Protein AF-A0A6J4MXU9-F1 (afdb_monomer)

Radius of gyration: 20.54 Å; Cα contacts (8 Å, |Δi|>4): 99; chains: 1; bounding box: 30×21×82 Å

Nearest PDB structures (foldseek):
  5jld-assembly1_A  TM=5.193E-01  e=1.770E+00  Plasmodium falciparum 3D7
  9jb5-assembly1_B  TM=3.870E-01  e=6.722E-01  Arabidopsis thaliana
  9jb5-assembly1_A  TM=2.928E-01  e=5.277E-01  Arabidopsis thaliana
  5kz5-assembly1_B  TM=2.963E-01  e=1.091E+00  Homo sapiens
  5kz5-assembly1_E  TM=2.750E-01  e=1.770E+00  Homo sapiens

InterPro domains:
  IPR012933 HicA mRNA interferase family [PF07927] (41-89)

Secondary structure (DSSP, 8-state):
--------------------HHHHHHHHHHH-TTGGG-BHHHHHHHHHHTTPEEEEETTEEEEEETTEEEEEEEEEETTEEPHHHHHHHHHHHHHTTTT---

Organism: NCBI:txid203437

Sequence (102 aa):
MYAAGSVRDYPRKRLPVLVSRFEKLLFQLLRGTSDANFAFEDLRAILLHLGFDERTRGSHHIFRRPGIEERITLQRDGKGAKPYQVRQVRTVILRHKLGGEG

Mean predicted aligned error: 9.03 Å

Structure (mmCIF, N/CA/C/O backbone):
data_AF-A0A6J4MXU9-F1
#
_entry.id   AF-A0A6J4MXU9-F1
#
loop_
_atom_site.group_PDB
_atom_site.id
_atom_site.type_symbol
_atom_site.label_atom_id
_atom_site.label_alt_id
_atom_site.label_comp_id
_atom_site.label_asym_id
_atom_site.label_entity_id
_atom_site.label_seq_id
_atom_site.pdbx_PDB_ins_code
_atom_site.Cartn_x
_atom_site.Cartn_y
_atom_site.Cartn_z
_atom_site.occupancy
_atom_site.B_iso_or_equiv
_atom_site.auth_seq_id
_atom_site.auth_comp_id
_atom_site.auth_asym_id
_atom_site.auth_atom_id
_atom_site.pdbx_PDB_model_num
ATOM 1 N N . MET A 1 1 ? 3.154 0.264 64.271 1.00 36.66 1 MET A N 1
ATOM 2 C CA . MET A 1 1 ? 4.551 0.737 64.183 1.00 36.66 1 MET A CA 1
ATOM 3 C C . MET A 1 1 ? 5.423 -0.456 63.795 1.00 36.66 1 MET A C 1
ATOM 5 O O . MET A 1 1 ? 5.300 -1.443 64.496 1.00 36.66 1 MET A O 1
ATOM 9 N N . TYR A 1 2 ? 6.165 -0.346 62.671 1.00 30.00 2 TYR A N 1
ATOM 10 C CA . TYR A 1 2 ? 7.260 -1.171 62.071 1.00 30.00 2 TYR A CA 1
ATOM 11 C C . TYR A 1 2 ? 7.191 -2.726 62.158 1.00 30.00 2 TYR A C 1
ATOM 13 O O . TYR A 1 2 ? 6.883 -3.269 63.202 1.00 30.00 2 TYR A O 1
ATOM 21 N N . ALA A 1 3 ? 7.499 -3.546 61.141 1.00 43.06 3 ALA A N 1
ATOM 22 C CA . ALA A 1 3 ? 8.344 -3.377 59.957 1.00 43.06 3 ALA A CA 1
ATOM 23 C C . ALA A 1 3 ? 7.952 -4.334 58.800 1.00 43.06 3 ALA A C 1
ATOM 25 O O . ALA A 1 3 ? 7.147 -5.248 58.952 1.00 43.06 3 ALA A O 1
ATOM 26 N N . ALA A 1 4 ? 8.552 -4.056 57.642 1.00 48.41 4 ALA A N 1
ATOM 27 C CA . ALA A 1 4 ? 8.298 -4.560 56.298 1.00 48.41 4 ALA A CA 1
ATOM 28 C C . ALA A 1 4 ? 8.668 -6.033 56.033 1.00 48.41 4 ALA A C 1
ATOM 30 O O . ALA A 1 4 ? 9.557 -6.588 56.673 1.00 48.41 4 ALA A O 1
ATOM 31 N N . GLY A 1 5 ? 8.070 -6.625 54.988 1.00 38.44 5 GLY A N 1
ATOM 32 C CA . GLY A 1 5 ? 8.534 -7.901 54.444 1.00 38.44 5 GLY A CA 1
ATOM 33 C C . GLY A 1 5 ? 7.754 -8.432 53.237 1.00 38.44 5 GLY A C 1
ATOM 34 O O . GLY A 1 5 ? 6.621 -8.872 53.366 1.00 38.44 5 GLY A O 1
ATOM 35 N N . SER A 1 6 ? 8.450 -8.495 52.099 1.00 41.81 6 SER A N 1
ATOM 36 C CA . SER A 1 6 ? 8.142 -9.243 50.869 1.00 41.81 6 SER A CA 1
ATOM 37 C C . SER A 1 6 ? 7.218 -8.581 49.841 1.00 41.81 6 SER A C 1
ATOM 39 O O . SER A 1 6 ? 6.059 -8.935 49.622 1.00 41.81 6 SER A O 1
ATOM 41 N N . VAL A 1 7 ? 7.852 -7.661 49.116 1.00 53.66 7 VAL A N 1
ATOM 42 C CA . VAL A 1 7 ? 7.607 -7.378 47.703 1.00 53.66 7 VAL A CA 1
ATOM 43 C C . VAL A 1 7 ? 7.562 -8.715 46.952 1.00 53.66 7 VAL A C 1
ATOM 45 O O . VAL A 1 7 ? 8.594 -9.349 46.739 1.00 53.66 7 VAL A O 1
ATOM 48 N N . ARG A 1 8 ? 6.373 -9.179 46.556 1.00 47.19 8 ARG A N 1
ATOM 49 C CA . ARG A 1 8 ? 6.274 -10.185 45.491 1.00 47.19 8 ARG A CA 1
ATOM 50 C C . ARG A 1 8 ? 6.405 -9.453 44.170 1.00 47.19 8 ARG A C 1
ATOM 52 O O . ARG A 1 8 ? 5.424 -9.151 43.496 1.00 47.19 8 ARG A O 1
ATOM 59 N N . ASP A 1 9 ? 7.657 -9.147 43.865 1.00 51.53 9 ASP A N 1
ATOM 60 C CA . ASP A 1 9 ? 8.142 -8.788 42.546 1.00 51.53 9 ASP A CA 1
ATOM 61 C C . ASP A 1 9 ? 7.895 -9.996 41.633 1.00 51.53 9 ASP A C 1
ATOM 63 O O . ASP A 1 9 ? 8.700 -10.922 41.534 1.00 51.53 9 ASP A O 1
ATOM 67 N N . TYR A 1 10 ? 6.703 -10.061 41.038 1.00 39.41 10 TYR A N 1
ATOM 68 C CA . TYR A 1 10 ? 6.488 -10.938 39.899 1.00 39.41 10 TYR A CA 1
ATOM 69 C C . TYR A 1 10 ? 7.242 -10.298 38.736 1.00 39.41 10 TYR A C 1
ATOM 71 O O . TYR A 1 10 ? 6.840 -9.212 38.301 1.00 39.41 10 TYR A O 1
ATOM 79 N N . PRO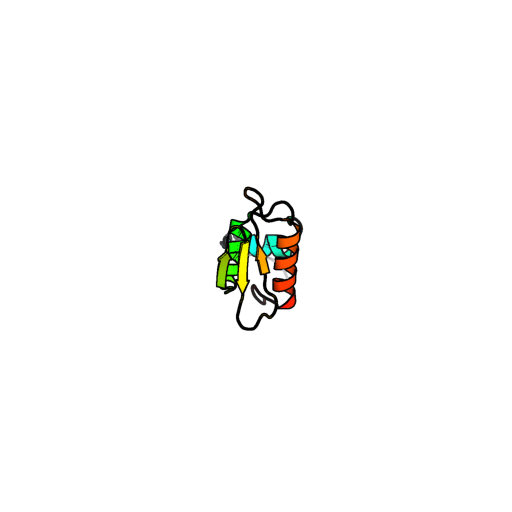 A 1 11 ? 8.300 -10.926 38.194 1.00 49.09 11 PRO A N 1
ATOM 80 C CA . PRO A 1 11 ? 8.950 -10.391 37.017 1.00 49.09 11 PRO A CA 1
ATOM 81 C C . PRO A 1 11 ? 7.911 -10.381 35.898 1.00 49.09 11 PRO A C 1
ATOM 83 O O . PRO A 1 11 ? 7.548 -11.426 35.354 1.00 49.09 11 PRO A O 1
ATOM 86 N N . ARG A 1 12 ? 7.424 -9.187 35.536 1.00 53.31 12 ARG A N 1
ATOM 87 C CA . ARG A 1 12 ? 6.705 -8.953 34.283 1.00 53.31 12 ARG A CA 1
ATOM 88 C C . ARG A 1 12 ? 7.697 -9.146 33.141 1.00 53.31 12 ARG A C 1
ATOM 90 O O . ARG A 1 12 ? 8.100 -8.196 32.476 1.00 53.31 12 ARG A O 1
ATOM 97 N N . LYS A 1 13 ? 8.076 -10.396 32.878 1.00 50.69 13 LYS A N 1
ATOM 98 C CA . LYS A 1 13 ? 8.527 -10.794 31.553 1.00 50.69 13 LYS A CA 1
ATOM 99 C C . LYS A 1 13 ? 7.315 -10.586 30.651 1.00 50.69 13 LYS A C 1
ATOM 101 O O . LYS A 1 13 ? 6.460 -11.459 30.548 1.00 50.69 13 LYS A O 1
ATOM 106 N N . ARG A 1 14 ? 7.195 -9.390 30.059 1.00 55.25 14 ARG A N 1
ATOM 107 C CA . ARG A 1 14 ? 6.378 -9.198 28.860 1.00 55.25 14 ARG A CA 1
ATOM 108 C C . ARG A 1 14 ? 6.844 -10.282 27.896 1.00 55.25 14 ARG A C 1
ATOM 110 O O . ARG A 1 14 ? 7.961 -10.210 27.389 1.00 55.25 14 ARG A O 1
ATOM 117 N N . LEU A 1 15 ? 6.022 -11.312 27.715 1.00 49.81 15 LEU A N 1
ATOM 118 C CA . LEU A 1 15 ? 6.164 -12.225 26.592 1.00 49.81 15 LEU A CA 1
ATOM 119 C C . LEU A 1 15 ? 6.293 -11.344 25.342 1.00 49.81 15 LEU A C 1
ATOM 121 O O . LEU A 1 15 ? 5.570 -10.343 25.255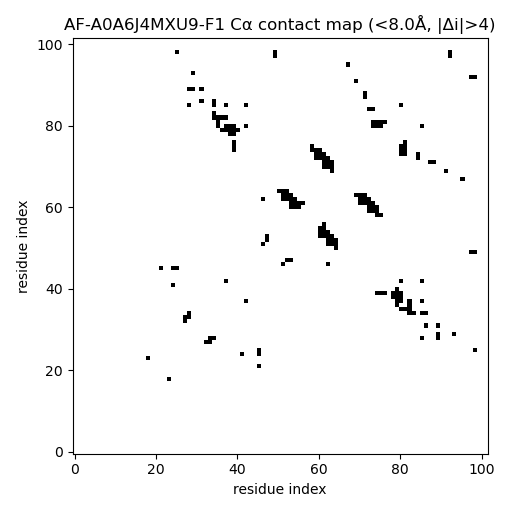 1.00 49.81 15 LEU A O 1
ATOM 125 N N . PRO A 1 16 ? 7.216 -11.630 24.411 1.00 59.97 16 PRO A N 1
ATOM 126 C CA . PRO A 1 16 ? 7.232 -10.907 23.156 1.00 59.97 16 PRO A CA 1
ATOM 127 C C . PRO A 1 16 ? 5.869 -11.153 22.517 1.00 59.97 16 PRO A C 1
ATOM 129 O O . PRO A 1 16 ? 5.568 -12.271 22.105 1.00 59.97 16 PRO A O 1
ATOM 132 N N . VAL A 1 17 ? 5.014 -10.127 22.506 1.00 65.56 17 VAL A N 1
ATOM 133 C CA . VAL A 1 17 ? 3.790 -10.157 21.712 1.00 65.56 17 VAL A CA 1
ATOM 134 C C . VAL A 1 17 ? 4.282 -10.444 20.305 1.00 65.56 17 VAL A C 1
ATOM 136 O O . VAL A 1 17 ? 5.078 -9.673 19.761 1.00 65.56 17 VAL A O 1
ATOM 139 N N . LEU A 1 18 ? 3.935 -11.613 19.771 1.00 75.75 18 LEU A N 1
ATOM 140 C CA . LEU A 1 18 ? 4.319 -12.004 18.426 1.00 75.75 18 LEU A CA 1
ATOM 141 C C . LEU A 1 18 ? 3.550 -11.096 17.467 1.00 75.75 18 LEU A C 1
ATOM 143 O O . LEU A 1 18 ? 2.477 -11.449 16.997 1.00 75.75 18 LEU A O 1
ATOM 147 N N . VAL A 1 19 ? 4.086 -9.899 17.224 1.00 79.69 19 VAL A N 1
ATOM 148 C CA . VAL A 1 19 ? 3.528 -8.965 16.250 1.00 79.69 19 VAL A CA 1
ATOM 149 C C . VAL A 1 19 ? 3.655 -9.625 14.887 1.00 79.69 19 VAL A C 1
ATOM 151 O O . VAL A 1 19 ? 4.763 -9.978 14.447 1.00 79.69 19 VAL A O 1
ATOM 154 N N . SER A 1 20 ? 2.516 -9.803 14.233 1.00 91.06 20 SER A N 1
ATOM 155 C CA . SER A 1 20 ? 2.426 -10.416 12.921 1.00 91.06 20 SER A CA 1
ATOM 156 C C . SER A 1 20 ? 3.226 -9.611 11.894 1.00 91.06 20 SER A C 1
ATOM 158 O O . SER A 1 20 ? 3.474 -8.408 12.029 1.00 91.06 20 SER A O 1
ATOM 160 N N . ARG A 1 21 ? 3.643 -10.278 10.813 1.00 91.31 21 ARG A N 1
ATOM 161 C CA . ARG A 1 21 ? 4.296 -9.600 9.683 1.00 91.31 21 ARG A CA 1
ATOM 162 C C . ARG A 1 21 ? 3.411 -8.482 9.122 1.00 91.31 21 ARG A C 1
ATOM 164 O O . ARG A 1 21 ? 3.929 -7.426 8.776 1.00 91.31 21 ARG A O 1
ATOM 171 N N . PHE A 1 22 ? 2.098 -8.709 9.064 1.00 93.44 22 PHE A N 1
ATOM 172 C CA . PHE A 1 22 ? 1.129 -7.726 8.587 1.00 93.44 22 PHE A CA 1
ATOM 173 C C . PHE A 1 22 ? 1.108 -6.470 9.465 1.00 93.44 22 PHE A C 1
ATOM 175 O O . PHE A 1 22 ? 1.293 -5.376 8.942 1.00 93.44 22 PHE A O 1
ATOM 182 N N . GLU A 1 23 ? 0.983 -6.615 10.787 1.00 92.44 23 GLU A N 1
ATOM 183 C CA . GLU A 1 23 ? 0.975 -5.476 11.718 1.00 92.44 23 GLU A CA 1
ATOM 184 C C . GLU A 1 23 ? 2.263 -4.649 11.623 1.00 92.44 23 GLU A C 1
ATOM 186 O O . GLU A 1 23 ? 2.210 -3.421 11.621 1.00 92.44 23 GLU A O 1
ATOM 191 N N . LYS A 1 24 ? 3.426 -5.298 11.466 1.00 93.00 24 LYS A N 1
ATOM 192 C CA . LYS A 1 24 ? 4.710 -4.598 11.271 1.00 93.00 24 LYS A CA 1
ATOM 193 C C . LYS A 1 24 ? 4.721 -3.763 9.990 1.00 93.00 24 LYS A C 1
ATOM 195 O O . LYS A 1 24 ? 5.163 -2.614 10.017 1.00 93.00 24 LYS A O 1
ATOM 200 N N . LEU A 1 25 ? 4.240 -4.334 8.885 1.00 95.06 25 LEU A N 1
ATOM 201 C CA . LEU A 1 25 ? 4.181 -3.660 7.587 1.00 95.06 25 LEU A CA 1
ATOM 202 C C . LEU A 1 25 ? 3.171 -2.510 7.593 1.00 95.06 25 LEU A C 1
ATOM 204 O O . LEU A 1 25 ? 3.488 -1.411 7.137 1.00 95.06 25 LEU A O 1
ATOM 208 N N . LEU A 1 26 ? 1.986 -2.736 8.159 1.00 95.56 26 LEU A N 1
ATOM 209 C CA . LEU A 1 26 ? 0.961 -1.710 8.308 1.00 95.56 26 LEU A CA 1
ATOM 210 C C . LEU A 1 26 ? 1.469 -0.559 9.189 1.00 95.56 26 LEU A C 1
ATOM 212 O O . LEU A 1 26 ? 1.364 0.602 8.804 1.00 95.56 26 LEU A O 1
ATOM 216 N N . PHE A 1 27 ? 2.111 -0.863 10.319 1.00 93.88 27 PHE A N 1
ATOM 217 C CA . PHE A 1 27 ? 2.714 0.145 11.190 1.00 93.88 27 PHE A CA 1
ATOM 218 C C . PHE A 1 27 ? 3.814 0.953 10.486 1.00 93.88 27 PHE A C 1
ATOM 220 O O . PHE A 1 27 ? 3.899 2.173 10.637 1.00 93.88 27 PHE A O 1
ATOM 227 N N . GLN A 1 28 ? 4.666 0.299 9.691 1.00 94.62 28 GLN A N 1
ATOM 228 C CA . GLN A 1 28 ? 5.678 0.987 8.888 1.00 94.62 28 GLN A CA 1
ATOM 229 C C . GLN A 1 28 ? 5.042 1.928 7.856 1.00 94.62 28 GLN A C 1
ATOM 231 O O . GLN A 1 28 ? 5.479 3.073 7.736 1.00 94.62 28 GLN A O 1
ATOM 236 N N . LEU A 1 29 ? 4.005 1.466 7.153 1.00 95.62 29 LEU A N 1
ATOM 237 C CA . LEU A 1 29 ? 3.274 2.264 6.173 1.00 95.62 29 LEU A CA 1
ATOM 238 C C . LEU A 1 29 ? 2.629 3.496 6.823 1.00 95.62 29 LEU A C 1
ATOM 240 O O . LEU A 1 29 ? 2.795 4.607 6.325 1.00 95.62 29 LEU A O 1
ATOM 244 N N . LEU A 1 30 ? 1.941 3.315 7.955 1.00 95.06 30 LEU A N 1
ATOM 245 C CA . LEU A 1 30 ? 1.219 4.383 8.652 1.00 95.06 30 LEU A CA 1
ATOM 246 C C . LEU A 1 30 ? 2.145 5.439 9.269 1.00 95.06 30 LEU A C 1
ATOM 248 O O . LEU A 1 30 ? 1.808 6.619 9.239 1.00 95.06 30 LEU A O 1
ATOM 252 N N . ARG A 1 31 ? 3.336 5.056 9.757 1.00 93.88 31 ARG A N 1
ATOM 253 C CA . ARG A 1 31 ? 4.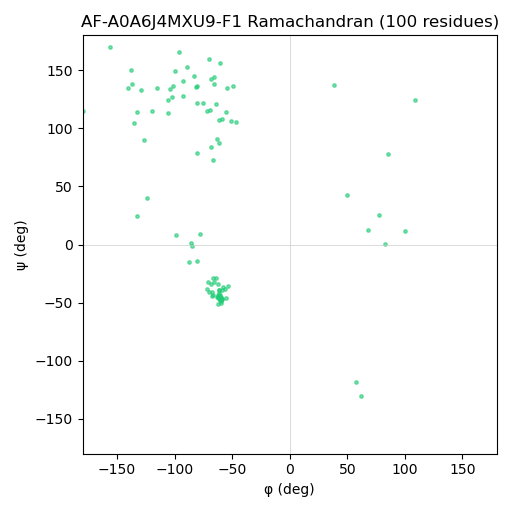346 6.019 10.245 1.00 93.88 31 ARG A CA 1
ATOM 254 C C . ARG A 1 31 ? 4.876 6.947 9.155 1.00 93.88 31 ARG A C 1
ATOM 256 O O . ARG A 1 31 ? 5.333 8.043 9.457 1.00 93.88 31 ARG A O 1
ATOM 263 N N . GLY A 1 32 ? 4.882 6.491 7.904 1.00 91.56 32 GLY A N 1
ATOM 264 C CA . GLY A 1 32 ? 5.271 7.302 6.756 1.00 91.56 32 GLY A CA 1
ATOM 265 C C . GLY A 1 32 ? 6.740 7.706 6.656 1.00 91.56 32 GLY A C 1
ATOM 266 O O . GLY A 1 32 ? 7.097 8.532 5.821 1.00 91.56 32 GLY A O 1
ATOM 267 N N . THR A 1 33 ? 7.613 7.100 7.459 1.00 90.50 33 THR A N 1
ATOM 268 C CA . THR A 1 33 ? 9.061 7.359 7.443 1.00 90.50 33 THR A CA 1
ATOM 269 C C . THR A 1 33 ? 9.817 6.513 6.414 1.00 90.50 33 THR A C 1
ATOM 271 O O . THR A 1 33 ? 11.039 6.594 6.326 1.00 90.50 33 THR A O 1
ATOM 274 N N . SER A 1 34 ? 9.127 5.666 5.642 1.00 87.69 34 SER A N 1
ATOM 275 C CA . SER A 1 34 ? 9.751 4.700 4.722 1.00 87.69 34 SER A CA 1
ATOM 276 C C . SER A 1 34 ? 9.131 4.681 3.325 1.00 87.69 34 SER A C 1
ATOM 278 O O . SER A 1 34 ? 9.254 3.677 2.629 1.00 87.69 34 SER A O 1
ATOM 280 N N . ASP A 1 35 ? 8.497 5.774 2.887 1.00 91.00 35 ASP A N 1
ATOM 281 C CA . ASP A 1 35 ? 7.825 5.830 1.577 1.00 91.00 35 ASP A CA 1
ATOM 282 C C . ASP A 1 35 ? 8.753 5.434 0.416 1.00 91.00 35 ASP A C 1
ATOM 284 O O . ASP A 1 35 ? 8.316 4.786 -0.527 1.00 91.00 35 ASP A O 1
ATOM 288 N N . ALA A 1 36 ? 10.040 5.793 0.489 1.00 91.44 36 ALA A N 1
ATOM 289 C CA . ALA A 1 36 ? 11.021 5.484 -0.553 1.00 91.44 36 ALA A CA 1
ATOM 290 C C . ALA A 1 36 ? 11.584 4.053 -0.508 1.00 91.44 36 ALA A C 1
ATOM 292 O O . ALA A 1 36 ? 12.184 3.605 -1.477 1.00 91.44 36 ALA A O 1
ATOM 293 N N . ASN A 1 37 ? 11.379 3.334 0.597 1.00 92.94 37 ASN A N 1
ATOM 294 C CA . ASN A 1 37 ? 11.987 2.030 0.867 1.00 92.94 37 ASN A CA 1
ATOM 295 C C . ASN A 1 37 ? 10.916 0.966 1.147 1.00 92.94 37 ASN A C 1
ATOM 297 O O . ASN A 1 37 ? 11.067 0.147 2.054 1.00 92.94 37 ASN A O 1
ATOM 301 N N . PHE A 1 38 ? 9.808 1.002 0.404 1.00 95.38 38 PHE A N 1
ATOM 302 C CA . PHE A 1 38 ? 8.711 0.050 0.557 1.00 95.38 38 P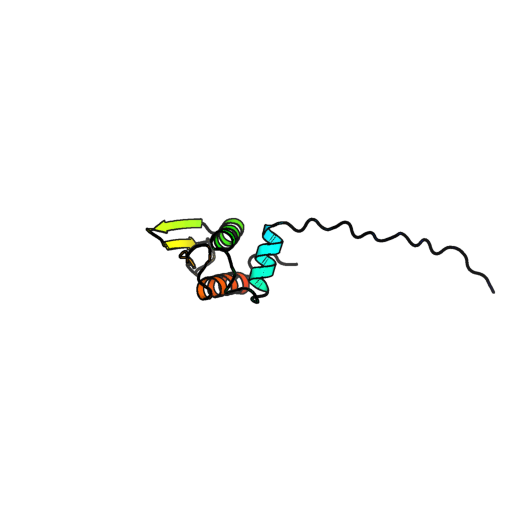HE A CA 1
ATOM 303 C C . PHE A 1 38 ? 8.699 -0.950 -0.601 1.00 95.38 38 PHE A C 1
ATOM 305 O O . PHE A 1 38 ? 8.645 -0.561 -1.771 1.00 95.38 38 PHE A O 1
ATOM 312 N N . ALA A 1 39 ? 8.744 -2.248 -0.292 1.00 96.81 39 ALA A N 1
ATOM 313 C CA . ALA A 1 39 ? 8.686 -3.289 -1.312 1.00 96.81 39 ALA A CA 1
ATOM 314 C C . ALA A 1 39 ? 7.297 -3.335 -1.963 1.00 96.81 39 ALA A C 1
ATOM 316 O O . ALA A 1 39 ? 6.273 -3.200 -1.289 1.00 96.81 39 ALA A O 1
ATOM 317 N N . PHE A 1 40 ? 7.247 -3.578 -3.274 1.00 97.31 40 PHE A N 1
ATOM 318 C CA . PHE A 1 40 ? 5.970 -3.659 -3.986 1.00 97.31 40 PHE A CA 1
ATOM 319 C C . PHE A 1 40 ? 5.069 -4.766 -3.424 1.00 97.31 40 PHE A C 1
ATOM 321 O O . PHE A 1 40 ? 3.882 -4.540 -3.195 1.00 97.31 40 PHE A O 1
ATOM 328 N N . GLU A 1 41 ? 5.639 -5.949 -3.172 1.00 97.31 41 GLU A N 1
ATOM 329 C CA . GLU A 1 41 ? 4.890 -7.092 -2.633 1.00 97.31 41 GLU A CA 1
ATOM 330 C C . GLU A 1 41 ? 4.302 -6.815 -1.259 1.00 97.31 41 GLU A C 1
ATOM 332 O O . GLU A 1 41 ? 3.209 -7.282 -0.959 1.00 97.31 41 GLU A O 1
ATOM 337 N N . ASP A 1 42 ? 4.991 -6.028 -0.436 1.00 97.19 42 ASP A N 1
ATOM 338 C CA . ASP A 1 42 ? 4.489 -5.678 0.886 1.00 97.19 42 ASP A CA 1
ATOM 339 C C . ASP A 1 42 ? 3.297 -4.731 0.781 1.00 97.19 42 ASP A C 1
ATOM 341 O O . ASP A 1 42 ? 2.301 -4.916 1.479 1.00 97.19 42 ASP A O 1
ATOM 345 N N . LEU A 1 43 ? 3.353 -3.757 -0.134 1.00 97.62 43 LEU A N 1
ATOM 346 C CA . LEU A 1 43 ? 2.251 -2.818 -0.341 1.00 97.62 43 LEU A CA 1
ATOM 347 C C . LEU A 1 43 ? 1.025 -3.533 -0.917 1.00 97.62 43 LEU A C 1
ATOM 349 O O . LEU A 1 43 ? -0.102 -3.307 -0.475 1.00 97.62 43 LEU A O 1
ATOM 353 N N . ARG A 1 44 ? 1.260 -4.450 -1.862 1.00 97.94 44 ARG A N 1
ATOM 354 C CA . ARG A 1 44 ? 0.245 -5.354 -2.408 1.00 97.94 44 ARG A CA 1
ATOM 355 C C . ARG A 1 44 ? -0.360 -6.239 -1.316 1.00 97.94 44 ARG A C 1
ATOM 357 O O . ARG A 1 44 ? -1.579 -6.316 -1.218 1.00 97.94 44 ARG A O 1
ATOM 364 N N . ALA A 1 45 ? 0.463 -6.870 -0.479 1.00 97.62 45 ALA A N 1
ATOM 365 C CA . ALA A 1 45 ? -0.004 -7.739 0.599 1.00 97.62 45 ALA A CA 1
ATOM 366 C C . ALA A 1 45 ? -0.872 -6.987 1.616 1.00 97.62 45 ALA A C 1
ATOM 368 O O . ALA A 1 45 ? -1.884 -7.529 2.055 1.00 97.62 45 ALA A O 1
ATOM 369 N N . ILE A 1 46 ? -0.525 -5.736 1.947 1.00 97.44 46 ILE A N 1
ATOM 370 C CA . ILE A 1 46 ? -1.366 -4.888 2.802 1.00 97.44 46 ILE A CA 1
ATOM 371 C C . ILE A 1 46 ? -2.743 -4.681 2.166 1.00 97.44 46 ILE A C 1
ATOM 373 O O . ILE A 1 46 ? -3.751 -4.902 2.831 1.00 97.44 46 ILE A O 1
ATOM 377 N N . LEU A 1 47 ? -2.803 -4.285 0.891 1.00 98.00 47 LEU A N 1
ATOM 378 C CA . LEU A 1 47 ? -4.076 -4.036 0.203 1.00 98.00 47 LEU A CA 1
ATOM 379 C C . LEU A 1 47 ? -4.952 -5.292 0.146 1.00 98.00 47 LEU A C 1
ATOM 381 O O . LEU A 1 47 ? -6.136 -5.221 0.469 1.00 98.00 47 LEU A O 1
ATOM 385 N N . LEU A 1 48 ? -4.367 -6.442 -0.191 1.00 97.69 48 LEU A N 1
ATOM 386 C CA . LEU A 1 48 ? -5.087 -7.717 -0.213 1.00 97.69 48 LEU A CA 1
ATOM 387 C C . LEU A 1 48 ? -5.612 -8.096 1.179 1.00 97.69 48 LEU A C 1
ATOM 389 O O . LEU A 1 48 ? -6.766 -8.494 1.314 1.00 97.69 48 LEU A O 1
ATOM 393 N N . HIS A 1 49 ? -4.802 -7.924 2.229 1.00 96.50 49 HIS A N 1
ATOM 394 C CA . HIS A 1 49 ? -5.224 -8.215 3.602 1.00 96.50 49 HIS A CA 1
ATOM 395 C C . HIS A 1 49 ? -6.333 -7.270 4.088 1.00 96.50 49 HIS A C 1
ATOM 397 O O . HIS A 1 49 ? -7.219 -7.677 4.832 1.00 96.50 49 HIS A O 1
ATOM 403 N N . LEU A 1 50 ? -6.333 -6.018 3.623 1.00 96.12 50 LEU A N 1
ATOM 404 C CA . LEU A 1 50 ? -7.404 -5.053 3.875 1.00 96.12 50 LEU A CA 1
ATOM 405 C C . LEU A 1 50 ? -8.648 -5.288 2.999 1.00 96.12 50 LEU A C 1
ATOM 407 O O . LEU A 1 50 ? -9.543 -4.442 2.996 1.00 96.12 50 LEU A O 1
ATOM 411 N N . GLY A 1 51 ? -8.729 -6.395 2.259 1.00 96.69 51 GLY A N 1
ATOM 412 C CA . GLY A 1 51 ? -9.909 -6.771 1.481 1.00 96.69 51 GLY A CA 1
ATOM 413 C C . GLY A 1 51 ? -10.072 -6.005 0.169 1.00 96.69 51 GLY A C 1
ATOM 414 O O . GLY A 1 51 ? -11.197 -5.837 -0.296 1.00 96.69 51 GLY A O 1
ATOM 415 N N . PHE A 1 52 ? -8.983 -5.489 -0.410 1.00 98.12 52 PHE A N 1
ATOM 416 C CA . PHE A 1 52 ? -9.012 -5.012 -1.791 1.00 98.12 52 PHE A CA 1
ATOM 417 C C . PHE A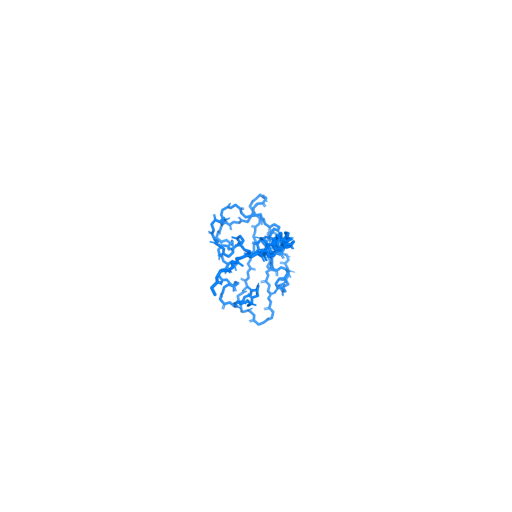 1 52 ? -8.854 -6.179 -2.765 1.00 98.12 52 PHE A C 1
ATOM 419 O O . PHE A 1 52 ? -7.948 -6.998 -2.628 1.00 98.12 52 PHE A O 1
ATOM 426 N N . ASP A 1 53 ? -9.672 -6.175 -3.810 1.00 98.12 53 ASP A N 1
ATOM 427 C CA . ASP A 1 53 ? -9.530 -7.033 -4.975 1.00 98.12 53 ASP A CA 1
ATOM 428 C C . ASP A 1 53 ? -8.480 -6.468 -5.924 1.00 98.12 53 ASP A C 1
ATOM 430 O O . ASP A 1 53 ? -8.485 -5.275 -6.244 1.00 98.12 53 ASP A O 1
ATOM 434 N N . GLU A 1 54 ? -7.620 -7.341 -6.438 1.00 98.25 54 GLU A N 1
ATOM 435 C CA . GLU A 1 54 ? -6.602 -6.994 -7.419 1.00 98.25 54 GLU A CA 1
ATOM 436 C C . GLU A 1 54 ? -7.019 -7.410 -8.833 1.00 98.25 54 GLU A C 1
ATOM 438 O O . GLU A 1 54 ? -7.476 -8.526 -9.079 1.00 98.25 54 GLU A O 1
ATOM 443 N N . ARG A 1 55 ? -6.798 -6.517 -9.800 1.00 97.75 55 ARG A N 1
ATOM 444 C CA . ARG A 1 55 ? -6.826 -6.830 -11.231 1.00 97.75 55 ARG A CA 1
ATOM 445 C C . ARG A 1 55 ? -5.559 -6.322 -11.896 1.00 97.75 55 ARG A C 1
ATOM 447 O O . ARG A 1 55 ? -5.200 -5.156 -11.737 1.00 97.75 55 ARG A O 1
ATOM 454 N N . THR A 1 56 ? -4.926 -7.160 -12.705 1.00 96.12 56 THR A N 1
ATOM 455 C CA . THR A 1 56 ? -3.696 -6.797 -13.418 1.00 96.12 56 THR A CA 1
ATOM 456 C C . THR A 1 56 ? -3.983 -6.520 -14.889 1.00 96.12 56 THR A C 1
ATOM 458 O O . THR A 1 56 ? -4.675 -7.288 -15.555 1.00 96.12 56 THR A O 1
ATOM 461 N N . ARG A 1 57 ? -3.436 -5.417 -15.410 1.00 92.94 57 ARG A N 1
ATOM 462 C CA . ARG A 1 57 ? -3.441 -5.084 -16.842 1.00 92.94 57 ARG A CA 1
ATOM 463 C C . ARG A 1 57 ? -2.047 -4.602 -17.240 1.00 92.94 57 ARG A C 1
ATOM 465 O O . ARG A 1 57 ? -1.664 -3.477 -16.924 1.00 92.94 57 ARG A O 1
ATOM 472 N N . GLY A 1 58 ? -1.287 -5.450 -17.932 1.00 93.56 58 GLY A N 1
ATOM 473 C CA . GLY A 1 58 ? 0.131 -5.186 -18.195 1.00 93.56 58 GLY A CA 1
ATOM 474 C C . GLY A 1 58 ? 0.920 -5.092 -16.885 1.00 93.56 58 GLY A C 1
ATOM 475 O O . GLY A 1 58 ? 0.772 -5.948 -16.020 1.00 93.56 58 GLY A O 1
ATOM 476 N N . SER A 1 59 ? 1.718 -4.035 -16.710 1.00 91.12 59 SER A N 1
ATOM 477 C CA . SER A 1 59 ? 2.489 -3.791 -15.476 1.00 91.12 59 SER A CA 1
ATOM 478 C C . SER A 1 59 ? 1.707 -3.067 -14.371 1.00 91.12 59 SER A C 1
ATOM 480 O O . SER A 1 59 ? 2.246 -2.828 -13.288 1.00 91.12 59 SER A O 1
ATOM 482 N N . HIS A 1 60 ? 0.448 -2.705 -14.631 1.00 95.06 60 HIS A N 1
ATOM 483 C CA . HIS A 1 60 ? -0.402 -2.006 -13.674 1.00 95.06 60 HIS A CA 1
ATOM 484 C C . HIS A 1 60 ? -1.238 -2.994 -12.861 1.00 95.06 60 HIS A C 1
ATOM 486 O O . HIS A 1 60 ? -1.975 -3.812 -13.416 1.00 95.06 60 HIS A O 1
ATOM 492 N N . HIS A 1 61 ? -1.169 -2.851 -11.541 1.00 97.94 61 HIS A N 1
ATOM 493 C CA . HIS A 1 61 ? -1.972 -3.587 -10.573 1.00 97.94 61 HIS A CA 1
ATOM 494 C C . HIS A 1 61 ? -3.034 -2.649 -10.005 1.00 97.94 61 HIS A C 1
ATOM 496 O O . HIS A 1 61 ? -2.717 -1.654 -9.355 1.00 97.94 61 HIS A O 1
ATOM 502 N N . ILE A 1 62 ? -4.295 -2.924 -10.306 1.00 98.19 62 ILE A N 1
ATOM 503 C CA . ILE A 1 62 ? -5.436 -2.083 -9.953 1.00 98.19 62 ILE A CA 1
ATOM 504 C C . ILE A 1 62 ? -6.140 -2.715 -8.759 1.00 98.19 62 ILE A C 1
ATOM 506 O O . ILE A 1 62 ? -6.535 -3.874 -8.838 1.00 98.19 62 ILE A O 1
ATOM 510 N N . PHE A 1 63 ? -6.351 -1.935 -7.702 1.00 98.50 63 PHE A N 1
ATOM 511 C CA . PHE A 1 63 ? -7.004 -2.385 -6.478 1.00 98.50 63 PHE A CA 1
ATOM 512 C C . PHE A 1 63 ? -8.326 -1.651 -6.265 1.00 98.50 63 PHE A C 1
ATOM 514 O O . PHE A 1 63 ? -8.396 -0.425 -6.421 1.00 98.50 63 PHE A O 1
ATOM 521 N N . ARG A 1 64 ? -9.374 -2.401 -5.918 1.00 97.94 64 ARG A N 1
ATOM 522 C CA . ARG A 1 64 ? -10.702 -1.875 -5.562 1.00 97.94 64 ARG A CA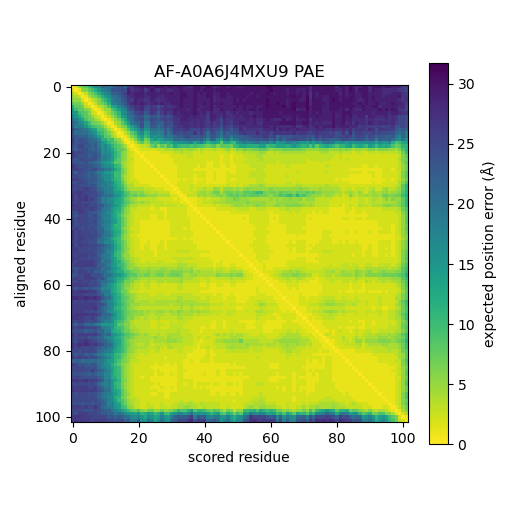 1
ATOM 523 C C . ARG A 1 64 ? -11.266 -2.618 -4.361 1.00 97.94 64 ARG A C 1
ATOM 525 O O . ARG A 1 64 ? -10.986 -3.794 -4.197 1.00 97.94 64 ARG A O 1
ATOM 532 N N . ARG A 1 65 ? -12.089 -1.947 -3.562 1.00 96.62 65 ARG A N 1
ATOM 533 C CA . ARG A 1 65 ? -12.801 -2.551 -2.436 1.00 96.62 65 ARG A CA 1
ATOM 534 C C . ARG A 1 65 ? -14.217 -1.971 -2.362 1.00 96.62 65 ARG A C 1
ATOM 536 O O . ARG A 1 65 ? -14.351 -0.753 -2.474 1.00 96.62 65 ARG A O 1
ATOM 543 N N . PRO A 1 66 ? -15.271 -2.787 -2.178 1.00 95.62 66 PRO A N 1
ATOM 544 C CA . PRO A 1 66 ? -16.619 -2.272 -1.942 1.00 95.62 66 PRO A CA 1
ATOM 545 C C . PRO A 1 66 ? -16.654 -1.302 -0.751 1.00 95.62 66 PRO A C 1
ATOM 547 O O . PRO A 1 66 ? -16.066 -1.580 0.293 1.00 95.62 66 PRO A O 1
ATOM 550 N N . GLY A 1 67 ? -17.329 -0.161 -0.916 1.00 93.94 67 GLY A N 1
ATOM 551 C CA . GLY A 1 67 ? -17.389 0.899 0.100 1.00 93.94 67 GLY A CA 1
ATOM 552 C C . GLY A 1 67 ? -16.196 1.864 0.111 1.00 93.94 67 GLY A C 1
ATOM 553 O O . GLY A 1 67 ? -16.187 2.783 0.920 1.00 93.94 67 GLY A O 1
ATOM 554 N N . ILE A 1 68 ? -15.216 1.691 -0.785 1.00 96.19 68 ILE A N 1
ATOM 555 C CA . ILE A 1 68 ? -14.113 2.637 -1.000 1.00 96.19 68 ILE A CA 1
ATOM 556 C C . ILE A 1 68 ? -14.167 3.120 -2.448 1.00 96.19 68 ILE A C 1
ATOM 558 O O . ILE A 1 68 ? -13.985 2.337 -3.381 1.00 96.19 68 ILE A O 1
ATOM 562 N N . GLU A 1 69 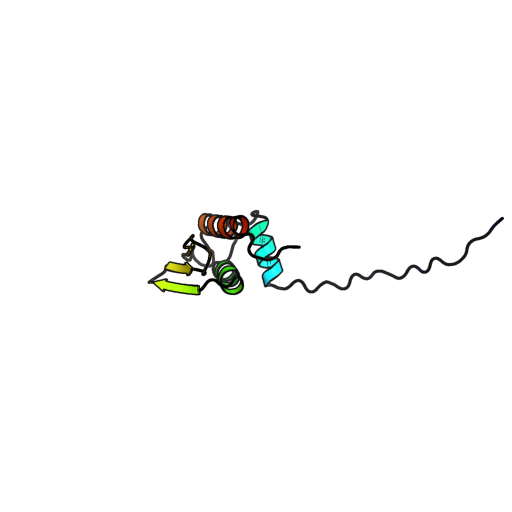? -14.419 4.413 -2.640 1.00 94.12 69 GLU A N 1
ATOM 563 C CA . GLU A 1 69 ? -14.539 5.014 -3.973 1.00 94.12 69 GLU A CA 1
ATOM 564 C C . GLU A 1 69 ? -13.183 5.102 -4.691 1.00 94.12 69 GLU A C 1
ATOM 566 O O . GLU A 1 69 ? -13.095 4.975 -5.917 1.00 94.12 69 GLU A O 1
ATOM 571 N N . GLU A 1 70 ? -12.097 5.293 -3.939 1.00 95.62 70 GLU A N 1
ATOM 572 C CA . GLU A 1 70 ? -10.759 5.459 -4.484 1.00 95.62 70 GLU A CA 1
ATOM 573 C C . GLU A 1 70 ? -10.216 4.165 -5.104 1.00 95.62 70 GLU A C 1
ATOM 575 O O . GLU A 1 70 ? -9.907 3.178 -4.434 1.00 95.62 70 GLU A O 1
ATOM 580 N N . ARG A 1 71 ? -9.986 4.206 -6.420 1.00 94.69 71 ARG A N 1
ATOM 581 C CA . ARG A 1 71 ? -9.223 3.180 -7.137 1.00 94.69 71 ARG A CA 1
ATOM 582 C C . ARG A 1 71 ? -7.724 3.414 -6.960 1.00 94.69 71 ARG A C 1
ATOM 584 O O . ARG A 1 71 ? -7.196 4.428 -7.417 1.00 94.69 71 ARG A O 1
ATOM 591 N N . ILE A 1 72 ? -7.020 2.425 -6.420 1.00 97.62 72 ILE A N 1
ATOM 592 C CA . ILE A 1 72 ? -5.557 2.443 -6.304 1.00 97.62 72 ILE A CA 1
ATOM 593 C C . ILE A 1 72 ? -4.950 1.758 -7.533 1.00 97.62 72 ILE A C 1
ATOM 595 O O . ILE A 1 72 ? -5.477 0.767 -8.038 1.00 97.62 72 ILE A O 1
ATOM 599 N N . THR A 1 73 ? -3.847 2.289 -8.062 1.00 97.00 73 THR A N 1
ATOM 600 C CA . THR A 1 73 ? -3.086 1.640 -9.139 1.00 97.00 73 THR A CA 1
ATOM 601 C C . THR A 1 73 ? -1.604 1.651 -8.803 1.00 97.00 73 THR A C 1
ATOM 603 O O . THR A 1 73 ? -0.976 2.708 -8.744 1.00 97.00 73 THR A O 1
ATOM 606 N N . LEU A 1 74 ? -1.051 0.462 -8.592 1.00 97.19 74 LEU A N 1
ATOM 607 C CA . LEU A 1 74 ? 0.355 0.250 -8.293 1.00 97.19 74 LEU A CA 1
ATOM 608 C C . LEU A 1 74 ? 1.112 -0.185 -9.546 1.00 97.19 74 LEU A C 1
ATOM 610 O O . LEU A 1 74 ? 0.569 -0.849 -10.430 1.00 97.19 74 LEU A O 1
ATOM 614 N N . GLN A 1 75 ? 2.383 0.193 -9.607 1.00 94.88 75 GLN A N 1
ATOM 615 C CA . GLN A 1 75 ? 3.323 -0.254 -10.623 1.00 94.88 75 GLN A CA 1
ATOM 616 C C . GLN A 1 75 ? 4.637 -0.568 -9.919 1.00 94.88 75 GLN A C 1
ATOM 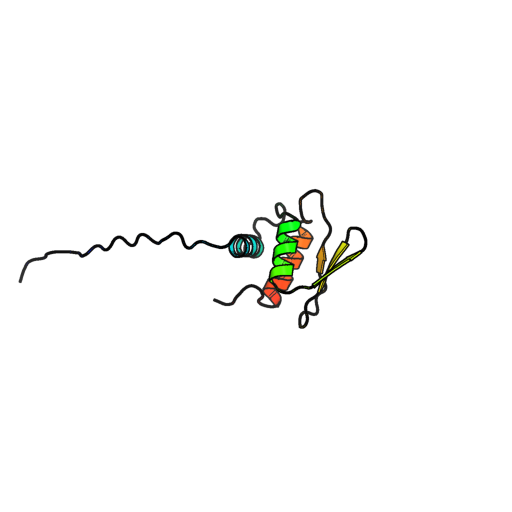618 O O . GLN A 1 75 ? 5.066 0.181 -9.042 1.00 94.88 75 GLN A O 1
ATOM 623 N N . ARG A 1 76 ? 5.275 -1.669 -10.302 1.00 94.81 76 ARG A N 1
ATOM 624 C CA . ARG A 1 76 ? 6.603 -2.005 -9.785 1.00 94.81 76 ARG A CA 1
ATOM 625 C C . ARG A 1 76 ? 7.639 -0.988 -10.253 1.00 94.81 76 ARG A C 1
ATOM 627 O O . ARG A 1 76 ? 7.591 -0.533 -11.395 1.00 94.81 76 ARG A O 1
ATOM 634 N N . ASP A 1 77 ? 8.590 -0.703 -9.376 1.00 93.25 77 ASP A N 1
ATOM 635 C CA . ASP A 1 77 ? 9.838 -0.010 -9.673 1.00 93.25 77 ASP A CA 1
ATOM 636 C C . ASP A 1 77 ? 10.995 -0.883 -9.162 1.00 93.25 77 ASP A C 1
ATOM 638 O O . ASP A 1 77 ? 11.340 -0.894 -7.977 1.00 93.25 77 ASP A O 1
ATOM 642 N N . GLY A 1 78 ? 11.482 -1.770 -10.033 1.00 93.44 78 GLY A N 1
ATOM 643 C CA . GLY A 1 78 ? 12.339 -2.885 -9.632 1.00 93.44 78 GLY A CA 1
ATOM 644 C C . GLY A 1 78 ? 11.656 -3.778 -8.584 1.00 93.44 78 GLY A C 1
ATOM 645 O O . GLY A 1 78 ? 10.613 -4.379 -8.844 1.00 93.44 78 GLY A O 1
ATOM 646 N N . LYS A 1 79 ? 12.253 -3.865 -7.387 1.00 93.06 79 LYS A N 1
ATOM 647 C CA . LYS A 1 79 ? 11.690 -4.594 -6.230 1.00 93.06 79 LYS A CA 1
ATOM 648 C C . LYS A 1 79 ? 10.740 -3.729 -5.379 1.00 93.06 79 LYS A C 1
ATOM 650 O O . LYS A 1 79 ? 10.008 -4.264 -4.543 1.00 93.06 79 LYS A O 1
ATOM 655 N N . GLY A 1 80 ? 10.763 -2.410 -5.566 1.00 94.00 80 GLY A N 1
ATOM 656 C CA . GLY A 1 80 ? 10.031 -1.430 -4.768 1.00 94.00 80 GLY A CA 1
ATOM 657 C C . GLY A 1 80 ? 8.696 -1.007 -5.377 1.00 94.00 80 GLY A C 1
ATOM 658 O O . GLY A 1 80 ? 8.410 -1.248 -6.552 1.00 94.00 80 GLY A O 1
ATOM 659 N N . ALA A 1 81 ? 7.874 -0.361 -4.555 1.00 95.31 81 ALA A N 1
ATOM 660 C CA . ALA A 1 81 ? 6.789 0.493 -5.019 1.00 95.31 81 ALA A CA 1
ATOM 661 C C . ALA A 1 81 ? 7.306 1.923 -5.208 1.00 95.31 81 ALA A C 1
ATOM 663 O O . ALA A 1 81 ? 8.217 2.367 -4.508 1.00 95.31 81 ALA A O 1
ATOM 664 N N . LYS A 1 82 ? 6.685 2.680 -6.114 1.00 95.88 82 LYS A N 1
ATOM 665 C CA . LYS A 1 82 ? 7.032 4.094 -6.285 1.00 95.88 82 LYS A CA 1
ATOM 666 C C . LYS A 1 82 ? 6.645 4.878 -5.017 1.00 95.88 82 LYS A C 1
ATOM 668 O O . LYS A 1 82 ? 5.526 4.688 -4.531 1.00 95.88 82 LYS A O 1
ATOM 673 N N . PRO A 1 83 ? 7.470 5.816 -4.509 1.00 96.50 83 PRO A N 1
ATOM 674 C CA . PRO A 1 83 ? 7.213 6.465 -3.217 1.00 96.50 83 PRO A CA 1
ATOM 675 C C . PRO A 1 83 ? 5.857 7.178 -3.134 1.00 96.50 83 PRO A C 1
ATOM 677 O O . PRO A 1 83 ? 5.177 7.145 -2.109 1.00 96.50 83 PRO A O 1
ATOM 680 N N . TYR A 1 84 ? 5.412 7.790 -4.234 1.00 97.00 84 TYR A N 1
ATOM 681 C CA . TYR A 1 84 ? 4.097 8.432 -4.286 1.00 97.00 84 TYR A CA 1
ATOM 682 C C . TYR A 1 84 ? 2.938 7.428 -4.192 1.00 97.00 84 TYR A C 1
ATOM 684 O O . TYR A 1 84 ? 1.880 7.777 -3.676 1.00 97.00 84 TYR A O 1
ATOM 692 N N . GLN A 1 85 ? 3.120 6.187 -4.653 1.00 97.00 85 GLN A N 1
ATOM 693 C CA . GLN A 1 85 ? 2.102 5.141 -4.543 1.00 97.0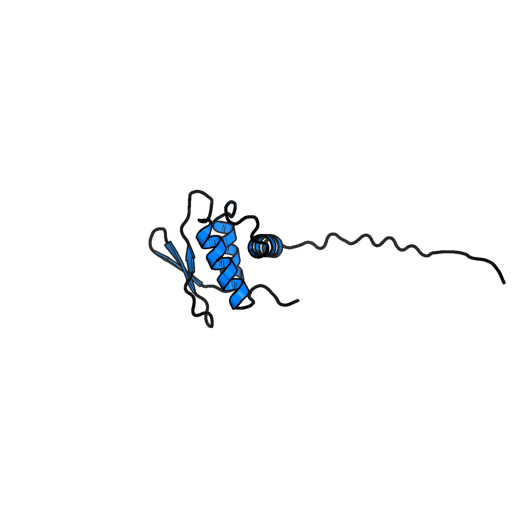0 85 GLN A CA 1
ATOM 694 C C . GLN A 1 85 ? 1.971 4.669 -3.098 1.00 97.00 85 GLN A C 1
ATOM 696 O O . GLN A 1 85 ? 0.858 4.475 -2.620 1.00 97.00 85 GLN A O 1
ATOM 701 N N . VAL A 1 86 ? 3.089 4.571 -2.373 1.00 97.81 86 VAL A N 1
ATOM 702 C CA . VAL A 1 86 ? 3.089 4.283 -0.931 1.00 97.81 86 VAL A CA 1
ATOM 703 C C . VAL A 1 86 ? 2.309 5.365 -0.175 1.00 97.81 86 VAL A C 1
ATOM 705 O O . VAL A 1 86 ? 1.410 5.052 0.606 1.00 97.81 86 VAL A O 1
ATOM 708 N N . ARG A 1 87 ? 2.568 6.644 -0.488 1.00 97.62 87 ARG A N 1
ATOM 709 C CA . ARG A 1 87 ? 1.818 7.788 0.063 1.00 97.62 87 ARG A CA 1
ATOM 710 C C . ARG A 1 87 ? 0.328 7.709 -0.251 1.00 97.62 87 ARG A C 1
ATOM 712 O O . ARG A 1 87 ? -0.483 7.890 0.649 1.00 97.62 87 ARG A O 1
ATOM 719 N N . GLN A 1 88 ? -0.023 7.414 -1.503 1.00 96.94 88 GLN A N 1
ATOM 720 C CA . GLN A 1 88 ? -1.413 7.294 -1.939 1.00 96.94 88 GLN A CA 1
ATOM 721 C C . GLN A 1 88 ? -2.150 6.202 -1.158 1.00 96.94 88 GLN A C 1
ATOM 723 O O . GLN A 1 88 ? -3.241 6.446 -0.648 1.00 96.94 88 GLN A O 1
ATOM 728 N N . VAL A 1 89 ? -1.545 5.018 -1.024 1.00 97.44 89 VAL A N 1
ATOM 729 C CA . VAL A 1 89 ? -2.130 3.912 -0.256 1.00 97.44 89 VAL A CA 1
ATOM 730 C C . VAL A 1 89 ? -2.309 4.308 1.208 1.00 97.44 89 VAL A C 1
ATOM 732 O O . VAL A 1 89 ? -3.398 4.129 1.748 1.00 97.44 89 VAL A O 1
ATOM 735 N N . ARG A 1 90 ? -1.289 4.907 1.839 1.00 97.50 90 ARG A N 1
ATOM 736 C CA . ARG A 1 90 ? -1.391 5.406 3.221 1.00 97.50 90 ARG A CA 1
ATOM 737 C C . ARG A 1 90 ? -2.560 6.379 3.385 1.00 97.50 90 ARG A C 1
ATOM 739 O O . ARG A 1 90 ? -3.324 6.245 4.334 1.00 97.50 90 ARG A O 1
ATOM 746 N N . THR A 1 91 ? -2.719 7.334 2.470 1.00 96.62 91 THR A N 1
ATOM 747 C CA . THR A 1 91 ? -3.821 8.305 2.518 1.00 96.62 91 THR A CA 1
ATOM 748 C C . THR A 1 91 ? -5.185 7.625 2.439 1.00 96.62 91 THR A C 1
ATOM 750 O O . THR A 1 91 ? -6.061 7.970 3.227 1.00 96.62 91 THR A O 1
ATOM 753 N N . VAL A 1 92 ? -5.367 6.642 1.550 1.00 97.00 92 VAL A N 1
ATOM 754 C CA . VAL A 1 92 ? -6.632 5.889 1.450 1.00 97.00 92 VAL A CA 1
ATOM 755 C C . VAL A 1 92 ? -6.916 5.123 2.744 1.00 97.00 92 VAL A C 1
ATOM 757 O O . VAL A 1 92 ? -8.024 5.198 3.267 1.00 97.00 92 VAL A O 1
ATOM 760 N N . ILE A 1 93 ? -5.910 4.439 3.297 1.00 95.81 93 ILE A N 1
ATOM 761 C CA . ILE A 1 93 ? -6.038 3.688 4.554 1.00 95.81 93 ILE A CA 1
ATOM 762 C C . ILE A 1 93 ? -6.454 4.613 5.705 1.00 95.81 93 ILE A C 1
ATOM 764 O O . ILE A 1 93 ? -7.397 4.294 6.423 1.00 95.81 93 ILE A O 1
ATOM 768 N N . LEU A 1 94 ? -5.805 5.773 5.852 1.00 95.00 94 LEU A N 1
ATOM 769 C CA . LEU A 1 94 ? -6.125 6.741 6.906 1.00 95.00 94 LEU A CA 1
ATOM 770 C C . LEU A 1 94 ? -7.513 7.365 6.727 1.00 95.00 94 LEU A C 1
ATOM 772 O O . LEU A 1 94 ? -8.260 7.479 7.696 1.00 95.00 94 LEU A O 1
ATOM 776 N N . ARG A 1 95 ? -7.877 7.745 5.495 1.00 95.75 95 ARG A N 1
ATOM 777 C CA . ARG A 1 95 ? -9.170 8.380 5.195 1.00 95.75 95 ARG A CA 1
ATOM 778 C C . ARG A 1 95 ? -10.348 7.472 5.537 1.00 95.75 95 ARG A C 1
ATOM 780 O O . ARG A 1 95 ? -11.349 7.947 6.062 1.00 95.75 95 ARG A O 1
ATOM 787 N N . HIS A 1 96 ? -10.202 6.180 5.258 1.00 95.44 96 HIS A N 1
ATOM 788 C CA . HIS A 1 96 ? -11.240 5.170 5.472 1.00 95.44 96 HIS A CA 1
ATOM 789 C C . HIS A 1 96 ? -11.062 4.380 6.774 1.00 95.44 96 HIS A C 1
ATOM 791 O O . HIS A 1 96 ? -11.782 3.410 6.989 1.00 95.44 96 HIS A O 1
ATOM 797 N N . LYS A 1 97 ? -10.114 4.777 7.640 1.00 93.44 97 LYS A N 1
ATOM 798 C CA . LYS A 1 97 ? -9.797 4.111 8.920 1.00 93.44 97 LYS A CA 1
ATOM 799 C C . LYS A 1 97 ? -9.587 2.594 8.782 1.00 93.44 97 LYS A C 1
ATOM 801 O O . LYS A 1 97 ? -10.079 1.792 9.572 1.00 93.44 97 LYS A O 1
ATOM 806 N N . LEU A 1 98 ? -8.869 2.183 7.742 1.00 91.06 98 LEU A N 1
ATOM 807 C CA . LEU A 1 98 ? -8.598 0.773 7.469 1.00 91.06 98 LEU A CA 1
ATOM 808 C C . LEU A 1 98 ? -7.402 0.296 8.300 1.00 91.06 98 LEU A C 1
ATOM 810 O O . LEU A 1 98 ? -6.437 1.034 8.474 1.00 91.06 98 LEU A O 1
ATOM 814 N N . GLY A 1 99 ? -7.422 -0.958 8.753 1.00 79.19 99 GLY A N 1
ATOM 815 C CA . GLY A 1 99 ? -6.285 -1.551 9.472 1.00 79.19 99 GLY A CA 1
ATOM 816 C C . GLY A 1 99 ? -6.408 -1.589 10.996 1.00 79.19 99 GLY A C 1
ATOM 817 O O . GLY A 1 99 ? -5.435 -1.939 11.656 1.00 79.19 99 GLY A O 1
ATOM 818 N N . GLY A 1 100 ? -7.602 -1.316 11.525 1.00 70.31 100 GLY A N 1
ATOM 819 C CA . GLY A 1 100 ? -7.955 -1.555 12.922 1.00 70.31 100 GLY A CA 1
ATOM 820 C C . GLY A 1 100 ? -8.085 -0.271 13.732 1.00 70.31 100 GLY A C 1
ATOM 821 O O . GLY A 1 100 ? -7.158 0.531 13.807 1.00 70.31 100 GLY A O 1
ATOM 822 N N . GLU A 1 101 ? -9.254 -0.119 14.349 1.00 38.91 101 GLU A N 1
ATOM 823 C CA . GLU A 1 101 ? -9.434 0.654 15.571 1.00 38.91 101 GLU A CA 1
ATOM 824 C C . GLU A 1 101 ? -8.871 -0.177 16.730 1.00 38.91 101 GLU A C 1
ATOM 826 O O . GLU A 1 101 ? -9.278 -1.319 16.954 1.00 38.91 101 GLU A O 1
ATOM 831 N N . GLY A 1 102 ? -7.907 0.403 17.434 1.00 37.81 102 GLY A N 1
ATOM 832 C CA . GLY A 1 102 ? -7.795 0.278 18.879 1.00 37.81 102 GLY A CA 1
ATOM 833 C C . GLY A 1 102 ? -8.049 1.658 19.451 1.00 37.81 102 GLY A C 1
ATOM 834 O O . GLY A 1 102 ? -7.417 2.603 18.923 1.00 37.81 102 GLY A O 1
#

Solvent-accessible surface area (backbone atoms only — not comparable to full-atom values): 6378 Å² total; per-residue (Å²): 133,88,82,89,89,79,85,82,78,70,82,80,71,73,69,80,74,80,74,46,74,62,58,54,51,52,52,47,51,70,70,57,84,42,38,80,76,35,45,31,68,58,57,50,49,50,42,47,72,72,58,31,49,78,47,76,59,87,75,38,39,35,33,43,34,94,97,48,89,73,73,47,71,46,47,72,49,87,72,25,32,45,38,68,51,48,50,51,51,39,50,52,32,62,76,68,61,57,92,68,88,127

Foldseek 3Di:
DDDDDDDPPPPPPPDPPPQDPLNVLLVVLLVLPQLPPAFPVSLVVNLVVLPWDWDDDPQWIWTDHPPQPDIQIWGDDDRHTHSVSSVVSNVSCVVVVTDDDD

pLDDT: mean 85.59, std 19.38, range [30.0, 98.5]